Protein AF-A0A941WHY5-F1 (afdb_monomer_lite)

Radius of gyration: 17.5 Å; chains: 1; bounding box: 54×40×34 Å

pLDDT: mean 92.98, std 3.69, range [69.19, 96.69]

Sequence (117 aa):
MLDFNNTEIAFSSKSQSELRNAYLLFNTIKYPWLVKCASFGSNIALKIHFPLAWAVKPTLYKQFVGGETLQDCTKAIDHLRQFNVRSTLDFSAEGEQTPEGIQATFEETLRSIDFAK

Structure (mmCIF, N/CA/C/O backbone):
data_AF-A0A941WHY5-F1
#
_entry.id   AF-A0A941WHY5-F1
#
loop_
_atom_site.group_PDB
_atom_site.id
_atom_site.type_symbol
_atom_site.label_atom_id
_atom_site.label_alt_id
_atom_site.label_comp_id
_atom_site.label_asym_id
_atom_site.label_entity_id
_atom_site.label_seq_id
_atom_site.pdbx_PDB_ins_code
_atom_site.Cartn_x
_atom_site.Cartn_y
_atom_site.Cartn_z
_atom_site.occupancy
_atom_site.B_iso_or_equiv
_atom_site.auth_seq_id
_atom_site.auth_comp_id
_atom_site.auth_asym_id
_atom_site.auth_atom_id
_atom_site.pdbx_PDB_model_num
ATOM 1 N N . MET A 1 1 ? -32.398 5.871 7.202 1.00 69.19 1 MET A N 1
ATOM 2 C CA . MET A 1 1 ? -31.886 6.191 5.852 1.00 69.19 1 MET A CA 1
ATOM 3 C C . MET A 1 1 ? -30.393 6.434 6.007 1.00 69.19 1 MET A C 1
ATOM 5 O O . MET A 1 1 ? -30.031 7.099 6.967 1.00 69.19 1 MET A O 1
ATOM 9 N N . LEU A 1 2 ? -29.543 5.815 5.185 1.00 79.81 2 LEU A N 1
ATOM 10 C CA . LEU A 1 2 ? -28.094 6.053 5.229 1.00 79.81 2 LEU A CA 1
ATOM 11 C C . LEU A 1 2 ? -27.814 7.489 4.771 1.00 79.81 2 LEU A C 1
ATOM 13 O O . LEU A 1 2 ? -28.284 7.882 3.705 1.00 79.81 2 LEU A O 1
ATOM 17 N N . ASP A 1 3 ? -27.087 8.257 5.579 1.00 84.88 3 ASP A N 1
ATOM 18 C CA . ASP A 1 3 ? -26.621 9.595 5.214 1.00 84.88 3 ASP A CA 1
ATOM 19 C C . ASP A 1 3 ? -25.181 9.511 4.704 1.00 84.88 3 ASP A C 1
ATOM 21 O O . ASP A 1 3 ? -24.241 9.303 5.471 1.00 84.88 3 ASP A O 1
ATOM 25 N N . PHE A 1 4 ? -25.015 9.670 3.393 1.00 84.56 4 PHE A N 1
ATOM 26 C CA . PHE A 1 4 ? -23.714 9.626 2.727 1.00 84.56 4 PHE A CA 1
ATOM 27 C C . PHE A 1 4 ? -22.864 10.884 2.958 1.00 84.56 4 PHE A C 1
ATOM 29 O O . PHE A 1 4 ? -21.685 10.881 2.614 1.00 84.56 4 PHE A O 1
ATOM 36 N N . ASN A 1 5 ? -23.429 11.945 3.543 1.00 90.31 5 ASN A N 1
ATOM 37 C CA . ASN A 1 5 ? -22.702 13.177 3.849 1.00 90.31 5 ASN A CA 1
ATOM 38 C C . ASN A 1 5 ? -22.172 13.213 5.288 1.00 90.31 5 ASN A C 1
ATOM 40 O O . ASN A 1 5 ? -21.484 14.164 5.661 1.00 90.31 5 ASN A O 1
ATOM 44 N N . ASN A 1 6 ? -22.455 12.189 6.100 1.00 91.75 6 ASN A N 1
ATOM 45 C CA . ASN A 1 6 ? -21.933 12.108 7.455 1.00 91.75 6 ASN A CA 1
ATOM 46 C C . ASN A 1 6 ? -20.443 11.722 7.442 1.00 91.75 6 ASN A C 1
ATOM 48 O O . ASN A 1 6 ? -20.060 10.550 7.497 1.00 91.75 6 ASN A O 1
ATOM 52 N N . THR A 1 7 ? -19.587 12.743 7.389 1.00 91.50 7 THR A N 1
ATOM 53 C CA . THR A 1 7 ? -18.132 12.575 7.365 1.00 91.50 7 THR A CA 1
ATOM 54 C C . THR A 1 7 ? -17.567 12.046 8.679 1.00 91.50 7 THR A C 1
ATOM 56 O O . THR A 1 7 ? -16.509 11.427 8.667 1.00 91.50 7 THR A O 1
ATOM 59 N N . GLU A 1 8 ? -18.245 12.264 9.809 1.00 90.31 8 GLU A N 1
ATOM 60 C CA . GLU A 1 8 ? -17.811 11.728 11.105 1.00 90.31 8 GLU A CA 1
ATOM 61 C C . GLU A 1 8 ? -17.809 10.197 11.075 1.00 90.31 8 GLU A C 1
ATOM 63 O O . GLU A 1 8 ? -16.810 9.571 11.424 1.00 90.31 8 GLU A O 1
ATOM 68 N N . ILE A 1 9 ? -18.882 9.594 10.557 1.00 89.56 9 ILE A N 1
ATOM 69 C CA . ILE A 1 9 ? -18.948 8.144 10.356 1.00 89.56 9 ILE A CA 1
ATOM 70 C C . ILE A 1 9 ? -17.935 7.709 9.290 1.00 89.56 9 ILE A C 1
ATOM 72 O O . ILE A 1 9 ? -17.181 6.761 9.521 1.00 89.56 9 ILE A O 1
ATOM 76 N N . ALA A 1 10 ? -17.869 8.418 8.154 1.00 89.12 10 ALA A N 1
ATOM 77 C CA . ALA A 1 10 ? -16.992 8.061 7.033 1.00 89.12 10 ALA A CA 1
ATOM 78 C C . ALA A 1 10 ? -15.496 8.049 7.402 1.00 89.12 10 ALA A C 1
ATOM 80 O O . ALA A 1 10 ? -14.733 7.245 6.870 1.00 89.12 10 ALA A O 1
ATOM 81 N N . PHE A 1 11 ? -15.079 8.918 8.325 1.00 92.81 11 PHE A N 1
ATOM 82 C CA . PHE A 1 11 ? -13.694 9.031 8.785 1.00 92.81 11 PHE A CA 1
ATOM 83 C C . PHE A 1 11 ? -13.482 8.527 10.217 1.00 92.81 11 PHE A C 1
ATOM 85 O O . PHE A 1 11 ? -12.415 8.753 10.783 1.00 92.81 11 PHE A O 1
ATOM 92 N N . SER A 1 12 ? -14.446 7.799 10.789 1.00 93.00 12 SER A N 1
ATOM 93 C CA . SER A 1 12 ? -14.369 7.251 12.155 1.00 93.00 12 SER A CA 1
ATOM 94 C C . SER A 1 12 ? -13.140 6.365 12.392 1.00 93.00 12 SER A C 1
ATOM 96 O O . SER A 1 12 ? -12.628 6.292 13.508 1.00 93.00 12 SER A O 1
ATOM 98 N N . SER A 1 13 ? -12.609 5.747 11.333 1.00 93.38 13 SER A N 1
ATOM 99 C CA . SER A 1 13 ? -11.396 4.932 11.378 1.00 93.38 13 SER A CA 1
ATOM 100 C C . SER A 1 13 ? -10.089 5.730 11.322 1.00 93.38 13 SER A C 1
ATOM 102 O O . SER A 1 13 ? -9.026 5.120 11.188 1.00 93.38 13 SER A O 1
ATOM 104 N N . LYS A 1 14 ? -10.132 7.067 11.298 1.00 94.12 14 LYS A N 1
ATOM 105 C CA . LYS A 1 14 ? -8.963 7.929 11.078 1.00 94.12 14 LYS A CA 1
ATOM 106 C C . LYS A 1 14 ? -8.746 8.872 12.251 1.00 94.12 14 LYS A C 1
ATOM 108 O O . LYS A 1 14 ? -9.659 9.520 12.750 1.00 94.12 14 LYS A O 1
ATOM 113 N N . SER A 1 15 ? -7.489 9.006 12.651 1.00 94.38 15 SER A N 1
ATOM 114 C CA . SER A 1 15 ? -7.062 10.012 13.618 1.00 94.38 15 SER A CA 1
ATOM 115 C C . SER A 1 15 ? -6.957 11.405 12.984 1.00 94.38 15 SER A C 1
ATOM 117 O O . SER A 1 15 ? -6.764 11.561 11.776 1.00 94.38 15 SER A O 1
ATOM 119 N N . GLN A 1 16 ? -6.990 12.453 13.813 1.00 95.44 16 GLN A N 1
ATOM 120 C CA . GLN A 1 16 ? -6.813 13.835 13.342 1.00 95.44 16 GLN A CA 1
ATOM 121 C C . GLN A 1 16 ? -5.488 14.053 12.592 1.00 95.44 16 GLN A C 1
ATOM 123 O O . GLN A 1 16 ? -5.428 14.862 11.666 1.00 95.44 16 GLN A O 1
ATOM 128 N N . SER A 1 17 ? -4.416 13.357 12.983 1.00 94.00 17 SER A N 1
ATOM 129 C CA . SER A 1 17 ? -3.115 13.477 12.317 1.00 94.00 17 SER A CA 1
ATOM 130 C C . SER A 1 17 ? -3.138 12.854 10.921 1.00 94.00 17 SER A C 1
ATOM 132 O O . SER A 1 17 ? -2.591 13.442 9.989 1.00 94.00 17 SER A O 1
ATOM 134 N N . GLU A 1 18 ? -3.817 11.718 10.748 1.00 93.94 18 GLU A N 1
ATOM 135 C CA . GLU A 1 18 ? -4.029 11.098 9.438 1.00 93.94 18 GLU A CA 1
ATOM 136 C C . GLU A 1 18 ? -4.878 11.983 8.529 1.00 93.94 18 GLU A C 1
ATOM 138 O O . GLU A 1 18 ? -4.508 12.183 7.377 1.00 93.94 18 GLU A O 1
ATOM 143 N N . LEU A 1 19 ? -5.951 12.584 9.052 1.00 95.25 19 LEU A N 1
ATOM 144 C CA . LEU A 1 19 ? -6.796 13.500 8.280 1.00 95.25 19 LEU A CA 1
ATOM 145 C C . LEU A 1 19 ? -6.035 14.749 7.822 1.00 95.25 19 LEU A C 1
ATOM 147 O O . LEU A 1 19 ? -6.162 15.161 6.671 1.00 95.25 19 LEU A O 1
ATOM 151 N N . ARG A 1 20 ? -5.193 15.332 8.685 1.00 94.88 20 ARG A N 1
ATOM 152 C CA . ARG A 1 20 ? -4.332 16.465 8.303 1.00 94.88 20 ARG A CA 1
ATOM 153 C C . ARG A 1 20 ? -3.309 16.073 7.240 1.00 94.88 20 ARG A C 1
ATOM 155 O O . ARG A 1 20 ? -3.082 16.845 6.315 1.00 94.88 20 ARG A O 1
ATOM 162 N N . ASN A 1 21 ? -2.704 14.892 7.359 1.00 93.25 21 ASN A N 1
ATOM 163 C CA . ASN A 1 21 ? -1.728 14.407 6.383 1.00 93.25 21 ASN A CA 1
ATOM 164 C C . ASN A 1 21 ? -2.396 14.147 5.021 1.00 93.25 21 ASN A C 1
ATOM 166 O O . ASN A 1 21 ? -1.932 14.661 4.006 1.00 93.25 21 ASN A O 1
ATOM 170 N N . ALA A 1 22 ? -3.556 13.482 5.014 1.00 94.56 22 ALA A N 1
ATOM 171 C CA . ALA A 1 22 ? -4.374 13.295 3.818 1.00 94.56 22 ALA A CA 1
ATOM 172 C C . ALA A 1 22 ? -4.744 14.641 3.177 1.00 94.56 22 ALA A C 1
ATOM 174 O O . ALA A 1 22 ? -4.547 14.830 1.978 1.00 94.56 22 ALA A O 1
ATOM 175 N N . TYR A 1 23 ? -5.207 15.610 3.975 1.00 95.12 23 TYR A N 1
ATOM 176 C CA . TYR A 1 23 ? -5.523 16.952 3.491 1.00 95.12 23 TYR A CA 1
ATOM 177 C C . TYR A 1 23 ? -4.318 17.614 2.816 1.00 95.12 23 TYR A C 1
ATOM 179 O O . TYR A 1 23 ? -4.442 18.082 1.687 1.00 95.12 23 TYR A O 1
ATOM 187 N N . LEU A 1 24 ? -3.145 17.622 3.457 1.00 93.94 24 LEU A N 1
ATOM 188 C CA . LEU A 1 24 ? -1.924 18.192 2.876 1.00 93.94 24 LEU A CA 1
ATOM 189 C C . LEU A 1 24 ? -1.537 17.498 1.567 1.00 93.94 24 LEU A C 1
ATOM 191 O O . LEU A 1 24 ? -1.174 18.169 0.599 1.00 93.94 24 LEU A O 1
ATOM 195 N N . LEU A 1 25 ? -1.650 16.171 1.521 1.00 94.19 25 LEU A N 1
ATOM 196 C CA . LEU A 1 25 ? -1.305 15.374 0.354 1.00 94.19 25 LEU A CA 1
ATOM 197 C C . LEU A 1 25 ? -2.241 15.660 -0.826 1.00 94.19 25 LEU A C 1
ATOM 199 O O . LEU A 1 25 ? -1.776 16.058 -1.894 1.00 94.19 25 LEU A O 1
ATOM 203 N N . PHE A 1 26 ? -3.557 15.546 -0.635 1.00 94.75 26 PHE A N 1
ATOM 204 C CA . PHE A 1 26 ? -4.534 15.832 -1.690 1.00 94.75 26 PHE A CA 1
ATOM 205 C C . PHE A 1 26 ? -4.507 17.306 -2.110 1.00 94.75 26 PHE A C 1
ATOM 207 O O . PHE A 1 26 ? -4.588 17.617 -3.300 1.00 94.75 26 PHE A O 1
ATOM 214 N N . ASN A 1 27 ? -4.308 18.222 -1.158 1.00 95.06 27 ASN A N 1
ATOM 215 C CA . ASN A 1 27 ? -4.156 19.643 -1.451 1.00 95.06 27 ASN A CA 1
ATOM 216 C C . ASN A 1 27 ? -2.880 19.947 -2.251 1.00 95.06 27 ASN A C 1
ATOM 218 O O . ASN A 1 27 ? -2.856 20.930 -2.982 1.00 95.06 27 ASN A O 1
ATOM 222 N N . THR A 1 28 ? -1.840 19.120 -2.138 1.00 92.50 28 THR A N 1
ATOM 223 C CA . THR A 1 28 ? -0.629 19.210 -2.966 1.00 92.50 28 THR A CA 1
ATOM 224 C C . THR A 1 28 ? -0.874 18.653 -4.368 1.00 92.50 28 THR A C 1
ATOM 226 O O . THR A 1 28 ? -0.595 19.326 -5.360 1.00 92.50 28 THR A O 1
ATOM 229 N N . ILE A 1 29 ? -1.443 17.446 -4.463 1.00 93.06 29 ILE A N 1
ATOM 230 C CA . ILE A 1 29 ? -1.641 16.728 -5.735 1.00 93.06 29 ILE A CA 1
ATOM 231 C C . ILE A 1 29 ? -2.620 17.464 -6.662 1.00 93.06 29 ILE A C 1
ATOM 233 O O . ILE A 1 29 ? -2.489 17.376 -7.883 1.00 93.06 29 ILE A O 1
ATOM 237 N N . LYS A 1 30 ? -3.549 18.261 -6.114 1.00 95.31 30 LYS A N 1
ATOM 238 C CA . LYS A 1 30 ? -4.484 19.061 -6.925 1.00 95.31 30 LYS A CA 1
ATOM 239 C C . LYS A 1 30 ? -3.797 20.076 -7.851 1.00 95.31 30 LYS A C 1
ATOM 241 O O . LYS A 1 30 ? -4.455 20.601 -8.743 1.00 95.31 30 LYS A O 1
ATOM 246 N N . TYR A 1 31 ? -2.516 20.391 -7.636 1.00 96.38 31 TYR A N 1
ATOM 247 C CA . TYR A 1 31 ? -1.740 21.295 -8.485 1.00 96.38 31 TYR A CA 1
ATOM 248 C C . TYR A 1 31 ? -0.881 20.497 -9.485 1.00 96.38 31 TYR A C 1
ATOM 250 O O . TYR A 1 31 ? 0.175 19.981 -9.112 1.00 96.38 31 TYR A O 1
ATOM 258 N N . PRO A 1 32 ? -1.244 20.442 -10.783 1.00 95.31 32 PRO A N 1
ATOM 259 C CA . PRO A 1 32 ? -0.561 19.579 -11.752 1.00 95.31 32 PRO A CA 1
ATOM 260 C C . PRO A 1 32 ? 0.922 19.909 -11.949 1.00 95.31 32 PRO A C 1
ATOM 262 O O . PRO A 1 32 ? 1.726 19.031 -12.251 1.00 95.31 32 PRO A O 1
ATOM 265 N N . TRP A 1 33 ? 1.303 21.179 -11.787 1.00 96.31 33 TRP A N 1
ATOM 266 C CA . TRP A 1 33 ? 2.697 21.602 -11.910 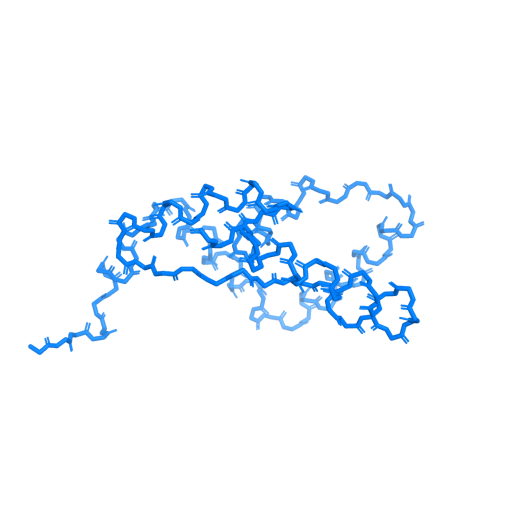1.00 96.31 33 TRP A CA 1
ATOM 267 C C . TRP A 1 33 ? 3.568 21.040 -10.774 1.00 96.31 33 TRP A C 1
ATOM 269 O O . TRP A 1 33 ? 4.680 20.598 -11.048 1.00 96.31 33 TRP A O 1
ATOM 279 N N . LEU A 1 34 ? 3.046 20.961 -9.540 1.00 94.62 34 LEU A N 1
ATOM 280 C CA . LEU A 1 34 ? 3.748 20.338 -8.411 1.00 94.6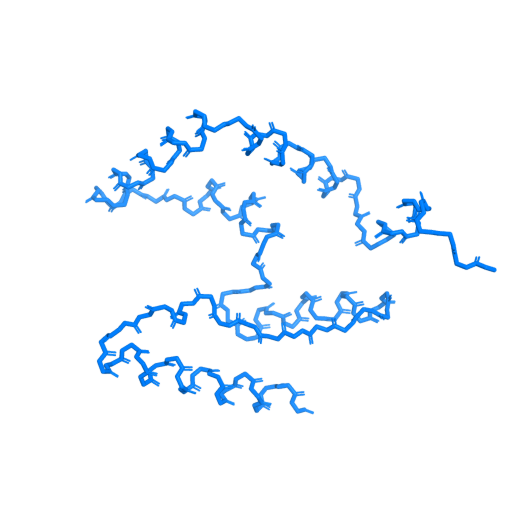2 34 LEU A CA 1
ATOM 281 C C . LEU A 1 34 ? 3.968 18.851 -8.665 1.00 94.62 34 LEU A C 1
ATOM 283 O O . LEU A 1 34 ? 5.072 18.354 -8.459 1.00 94.62 34 LEU A O 1
ATOM 287 N N . VAL A 1 35 ? 2.949 18.157 -9.176 1.00 93.06 35 VAL A N 1
ATOM 288 C CA . VAL A 1 35 ? 3.044 16.732 -9.528 1.00 93.06 35 VAL A CA 1
ATOM 289 C C . VAL A 1 35 ? 4.108 16.503 -10.608 1.00 93.06 35 VAL A C 1
ATOM 291 O O . VAL A 1 35 ? 4.922 15.588 -10.486 1.00 93.06 35 VAL A O 1
ATOM 294 N N . LYS A 1 36 ? 4.167 17.363 -11.634 1.00 95.12 36 LYS A N 1
ATOM 295 C CA . LYS A 1 36 ? 5.203 17.297 -12.681 1.00 95.12 36 LYS A CA 1
ATOM 296 C C . LYS A 1 36 ? 6.607 17.523 -12.120 1.00 95.12 36 LYS A C 1
ATOM 298 O O . LYS A 1 36 ? 7.511 16.751 -12.434 1.00 95.12 36 LYS A O 1
ATOM 303 N N . CYS A 1 37 ? 6.791 18.543 -11.280 1.00 95.19 37 CYS A N 1
ATOM 304 C CA . CYS A 1 37 ? 8.075 18.817 -10.632 1.00 95.19 37 CYS A CA 1
ATOM 305 C C . CYS A 1 37 ? 8.513 17.659 -9.728 1.00 95.19 37 CYS A C 1
ATOM 307 O O . CYS A 1 37 ? 9.666 17.239 -9.802 1.00 95.19 37 CYS A O 1
ATOM 309 N N . ALA A 1 38 ? 7.598 17.117 -8.920 1.00 91.88 38 ALA A N 1
ATOM 310 C CA . ALA A 1 38 ? 7.862 15.967 -8.062 1.00 91.88 38 ALA A CA 1
ATOM 311 C C . ALA A 1 38 ? 8.265 14.741 -8.890 1.00 91.88 38 ALA A C 1
ATOM 313 O O . ALA A 1 38 ? 9.294 14.141 -8.609 1.00 91.88 38 ALA A O 1
ATOM 314 N N . SER A 1 39 ? 7.529 14.427 -9.961 1.00 92.44 39 SER A N 1
ATOM 315 C CA . SER A 1 39 ? 7.861 13.316 -10.862 1.00 92.44 39 SER A CA 1
ATOM 316 C C . SER A 1 39 ? 9.249 13.478 -11.490 1.00 92.44 39 SER A C 1
ATOM 318 O O . SER A 1 39 ? 10.067 12.557 -11.448 1.00 92.44 39 SER A O 1
ATOM 320 N N . PHE A 1 40 ? 9.568 14.664 -12.013 1.00 95.81 40 PHE A N 1
ATOM 321 C CA . PHE A 1 40 ? 10.892 14.943 -12.573 1.00 95.81 40 PHE A CA 1
ATOM 322 C C . PHE A 1 40 ? 12.006 14.794 -11.524 1.00 95.81 40 PHE A C 1
ATOM 324 O O . PHE A 1 40 ? 12.999 14.108 -11.768 1.00 95.81 40 PHE A O 1
ATOM 331 N N . GLY A 1 41 ? 11.818 15.379 -10.337 1.00 94.94 41 GLY A N 1
ATOM 332 C CA . GLY A 1 41 ? 12.771 15.289 -9.233 1.00 94.94 41 GLY A CA 1
ATOM 333 C C . GLY A 1 41 ? 12.978 13.855 -8.744 1.00 94.94 41 GLY A C 1
ATOM 334 O O . GLY A 1 41 ? 14.118 13.427 -8.575 1.00 94.94 41 GLY A O 1
ATOM 335 N N . SER A 1 42 ? 11.898 13.084 -8.587 1.00 92.50 42 SER A N 1
ATOM 336 C CA . SER A 1 42 ? 11.955 11.673 -8.199 1.00 92.50 42 SER A CA 1
ATOM 337 C C . SER A 1 42 ? 12.721 10.834 -9.217 1.00 92.50 42 SER A C 1
ATOM 339 O O . SER A 1 42 ? 13.566 10.037 -8.824 1.00 92.50 42 SER A O 1
ATOM 341 N N . ASN A 1 43 ? 12.509 11.055 -10.517 1.00 93.75 43 ASN A N 1
ATOM 342 C CA . ASN A 1 43 ? 13.258 10.360 -11.566 1.00 93.75 43 ASN A CA 1
ATOM 343 C C . ASN A 1 43 ? 14.766 10.651 -11.502 1.00 93.75 43 ASN A C 1
ATOM 345 O O . ASN A 1 43 ? 15.576 9.741 -11.673 1.00 93.75 43 ASN A O 1
ATOM 349 N N . ILE A 1 44 ? 15.162 11.902 -11.241 1.00 95.81 44 ILE A N 1
ATOM 350 C CA . ILE A 1 44 ? 16.580 12.254 -11.063 1.00 95.81 44 ILE A CA 1
ATOM 351 C C . ILE A 1 44 ? 17.146 11.580 -9.817 1.00 95.81 44 ILE A C 1
ATOM 353 O O . ILE A 1 44 ? 18.193 10.943 -9.898 1.00 95.81 44 ILE A O 1
ATOM 357 N N . ALA A 1 45 ? 16.450 11.698 -8.687 1.00 94.56 45 ALA A N 1
ATOM 358 C CA . ALA A 1 45 ? 16.863 11.103 -7.423 1.00 94.56 45 ALA A CA 1
ATOM 359 C C . ALA A 1 45 ? 17.063 9.584 -7.549 1.00 94.56 45 ALA A C 1
ATOM 361 O O . ALA A 1 45 ? 18.080 9.072 -7.092 1.00 94.56 45 ALA A O 1
ATOM 362 N N . LEU A 1 46 ? 16.169 8.879 -8.250 1.00 92.81 46 LEU A N 1
ATOM 363 C CA . LEU A 1 46 ? 16.325 7.450 -8.537 1.00 92.81 46 LEU A CA 1
ATOM 364 C C . LEU A 1 46 ? 17.564 7.162 -9.400 1.00 92.81 46 LEU A C 1
ATOM 366 O O . LEU A 1 46 ? 18.329 6.260 -9.072 1.00 92.81 46 LEU A O 1
ATOM 370 N N . LYS A 1 47 ? 17.822 7.954 -10.452 1.00 94.81 47 LYS A N 1
ATOM 371 C CA . LYS A 1 47 ? 19.009 7.781 -11.317 1.00 94.81 47 LYS A CA 1
ATOM 372 C C . LYS A 1 47 ? 20.328 7.928 -10.560 1.00 94.81 47 LYS A C 1
ATOM 374 O O . LYS A 1 47 ? 21.286 7.218 -10.856 1.00 94.81 47 LYS A O 1
ATOM 379 N N . ILE A 1 48 ? 20.384 8.832 -9.585 1.00 96.50 48 ILE A N 1
ATOM 380 C CA . ILE A 1 48 ? 21.575 9.040 -8.748 1.00 96.50 48 ILE A CA 1
ATOM 381 C C . ILE A 1 48 ? 21.579 8.170 -7.481 1.00 96.50 48 ILE A C 1
ATOM 383 O O . ILE A 1 48 ? 22.433 8.368 -6.623 1.00 96.50 48 ILE A O 1
ATOM 387 N N . HIS A 1 49 ? 20.642 7.222 -7.352 1.00 93.75 49 HIS A N 1
ATOM 388 C CA . HIS A 1 49 ? 20.488 6.346 -6.184 1.00 93.75 49 HIS A CA 1
ATOM 389 C C . HIS A 1 49 ? 20.285 7.107 -4.858 1.00 93.75 49 HIS A C 1
ATOM 391 O O . HIS A 1 49 ? 20.674 6.644 -3.786 1.00 93.75 49 HIS A O 1
ATOM 397 N N . PHE A 1 50 ? 19.660 8.286 -4.909 1.00 94.94 50 PHE A N 1
ATOM 398 C CA . PHE A 1 50 ? 19.328 9.059 -3.719 1.00 94.94 50 PHE A CA 1
ATOM 399 C C . PHE A 1 50 ? 18.163 8.400 -2.956 1.00 94.94 50 PHE A C 1
ATOM 401 O O . PHE A 1 50 ? 17.118 8.114 -3.551 1.00 94.94 50 PHE A O 1
ATOM 408 N N . PRO A 1 51 ? 18.284 8.187 -1.634 1.00 91.56 51 PRO A N 1
ATOM 409 C CA . PRO A 1 51 ? 17.246 7.526 -0.855 1.00 91.56 51 PRO A CA 1
ATOM 410 C C . PRO A 1 51 ? 16.022 8.439 -0.686 1.00 91.56 51 PRO A C 1
ATOM 412 O O . PRO A 1 51 ? 16.057 9.410 0.063 1.00 91.56 51 PRO A O 1
ATOM 415 N N . LEU A 1 52 ? 14.909 8.106 -1.347 1.00 90.31 52 LEU A N 1
ATOM 416 C CA . LEU A 1 52 ? 13.639 8.850 -1.258 1.00 90.31 52 LEU A CA 1
ATOM 417 C C . LEU A 1 52 ? 12.664 8.308 -0.203 1.00 90.31 52 LEU A C 1
ATOM 419 O O . LEU A 1 52 ? 11.657 8.949 0.101 1.00 90.31 52 LEU A O 1
ATOM 423 N N . ALA A 1 53 ? 12.947 7.135 0.366 1.00 88.50 53 ALA A N 1
ATOM 424 C CA . ALA A 1 53 ? 12.034 6.440 1.271 1.00 88.50 53 ALA A CA 1
ATOM 425 C C . ALA A 1 53 ? 11.589 7.309 2.460 1.00 88.50 53 ALA A C 1
ATOM 427 O O . ALA A 1 53 ? 10.420 7.284 2.831 1.00 88.50 53 ALA A O 1
ATOM 428 N N . TRP A 1 54 ? 12.484 8.125 3.022 1.00 89.88 54 TRP A N 1
ATOM 429 C CA . TRP A 1 54 ? 12.172 8.990 4.165 1.00 89.88 54 TRP A CA 1
ATOM 430 C C . TRP A 1 54 ? 11.103 10.049 3.855 1.00 89.88 54 TRP A C 1
ATOM 432 O O . TRP A 1 54 ? 10.364 10.443 4.752 1.00 89.88 54 TRP A O 1
ATOM 442 N N . ALA A 1 55 ? 10.996 10.493 2.599 1.00 88.25 55 ALA A N 1
ATOM 443 C CA . ALA A 1 55 ? 10.015 11.488 2.175 1.00 88.25 55 ALA A CA 1
ATOM 444 C C . ALA A 1 55 ? 8.699 10.833 1.726 1.00 88.25 55 ALA A C 1
ATOM 446 O O . ALA A 1 55 ? 7.609 11.319 2.032 1.00 88.25 55 ALA A O 1
ATOM 447 N N . VAL A 1 56 ? 8.803 9.711 1.008 1.00 88.75 56 VAL A N 1
ATOM 448 C CA . VAL A 1 56 ? 7.665 9.055 0.351 1.00 88.75 56 VAL A CA 1
ATOM 449 C C . VAL A 1 56 ? 6.906 8.127 1.310 1.00 88.75 56 VAL A C 1
ATOM 451 O O . VAL A 1 56 ? 5.674 8.086 1.267 1.00 88.75 56 VAL A O 1
ATOM 454 N N . LYS A 1 57 ? 7.605 7.424 2.220 1.00 89.75 57 LYS A N 1
ATOM 455 C CA . LYS A 1 57 ? 6.974 6.461 3.141 1.00 89.75 57 LYS A CA 1
ATOM 456 C C . LYS A 1 57 ? 5.949 7.107 4.095 1.00 89.75 57 LYS A C 1
ATOM 458 O O . LYS A 1 57 ? 4.831 6.600 4.189 1.00 89.75 57 LYS A O 1
ATOM 463 N N . PRO A 1 58 ? 6.246 8.242 4.762 1.00 89.75 58 PRO A N 1
ATOM 464 C CA . PRO A 1 58 ? 5.309 8.872 5.702 1.00 89.75 58 PRO A CA 1
ATOM 465 C C . PRO A 1 58 ? 4.114 9.586 5.051 1.00 89.75 58 PRO A C 1
ATOM 467 O O . PRO A 1 58 ? 3.196 9.997 5.767 1.00 89.75 58 PRO A O 1
ATOM 470 N N . THR A 1 59 ? 4.146 9.782 3.728 1.00 89.25 59 THR A N 1
ATOM 471 C CA . THR A 1 59 ? 3.155 10.560 2.972 1.00 89.25 59 THR A CA 1
ATOM 472 C C . THR A 1 59 ? 2.381 9.659 2.006 1.00 89.25 59 THR A C 1
ATOM 474 O O . THR A 1 59 ? 1.358 9.094 2.384 1.00 89.25 59 THR A O 1
ATOM 477 N N . LEU A 1 60 ? 2.882 9.479 0.782 1.00 89.12 60 LEU A N 1
ATOM 478 C CA . LEU A 1 60 ? 2.227 8.738 -0.296 1.00 89.12 60 LEU A CA 1
ATOM 479 C C . LEU A 1 60 ? 1.989 7.271 0.059 1.00 89.12 60 LEU A C 1
ATOM 481 O O . LEU A 1 60 ? 0.869 6.796 -0.101 1.00 89.12 60 LEU A O 1
ATOM 485 N N . TYR A 1 61 ? 3.003 6.566 0.574 1.00 89.00 61 TYR A N 1
ATOM 486 C CA . TYR A 1 61 ? 2.827 5.148 0.918 1.00 89.00 61 TYR A CA 1
ATOM 487 C C . TYR A 1 61 ? 1.812 4.995 2.041 1.00 89.00 61 TYR A C 1
ATOM 489 O O . TYR A 1 61 ? 0.887 4.211 1.912 1.00 89.00 61 TYR A O 1
ATOM 497 N N . LYS A 1 62 ? 1.919 5.794 3.110 1.00 90.81 62 LYS A N 1
ATOM 498 C CA . LYS A 1 62 ? 0.951 5.739 4.210 1.00 90.81 62 LYS A CA 1
ATOM 499 C C . LYS A 1 62 ? -0.496 5.975 3.747 1.00 90.81 62 LYS A C 1
ATOM 501 O O . LYS A 1 62 ? -1.415 5.432 4.355 1.00 90.81 62 LYS A O 1
ATOM 506 N N . GLN A 1 63 ? -0.709 6.794 2.715 1.00 92.75 63 GLN A N 1
ATOM 507 C CA . GLN A 1 63 ? -2.046 7.086 2.197 1.00 92.75 63 GLN A CA 1
ATOM 508 C C . GLN A 1 63 ? -2.573 6.017 1.228 1.00 92.75 63 GLN A C 1
ATOM 510 O O . GLN A 1 63 ? -3.772 5.740 1.251 1.00 92.75 63 GLN A O 1
ATOM 515 N N . PHE A 1 64 ? -1.715 5.476 0.358 1.00 91.81 64 PHE A N 1
ATOM 516 C CA . PHE A 1 64 ? -2.137 4.693 -0.812 1.00 91.81 64 PHE A CA 1
ATOM 517 C C . PHE A 1 64 ? -1.662 3.237 -0.819 1.00 91.81 64 PHE A C 1
ATOM 519 O O . PHE A 1 64 ? -2.174 2.451 -1.607 1.00 91.81 64 PHE A O 1
ATOM 526 N N . VAL A 1 65 ? -0.708 2.862 0.033 1.00 92.69 65 VAL A N 1
ATOM 527 C CA . VAL A 1 65 ? -0.096 1.529 0.045 1.00 92.69 65 VAL A CA 1
ATOM 528 C C . VAL A 1 65 ? -0.448 0.824 1.353 1.00 92.69 65 VAL A C 1
ATOM 530 O O . VAL A 1 65 ? -0.144 1.316 2.439 1.00 92.69 65 VAL A O 1
ATOM 533 N N . GLY A 1 66 ? -1.097 -0.339 1.251 1.00 92.06 66 GLY A N 1
ATOM 534 C CA . GLY A 1 66 ? -1.484 -1.150 2.413 1.00 92.06 66 GLY A CA 1
ATOM 535 C C . GLY A 1 66 ? -0.301 -1.819 3.123 1.00 92.06 66 GLY A C 1
ATOM 536 O O . GLY A 1 66 ? -0.359 -2.033 4.333 1.00 92.06 66 GLY A O 1
ATOM 537 N N . GLY A 1 67 ? 0.773 -2.102 2.385 1.00 92.88 67 GLY A N 1
ATOM 538 C CA . GLY A 1 67 ? 1.996 -2.754 2.849 1.00 92.88 67 GLY A CA 1
ATOM 539 C C . GLY A 1 67 ? 2.950 -3.021 1.679 1.00 92.88 67 GLY A C 1
ATOM 540 O O . GLY A 1 67 ? 2.538 -2.957 0.524 1.00 92.88 67 GLY A O 1
ATOM 541 N N . GLU A 1 68 ? 4.227 -3.284 1.968 1.00 91.81 68 GLU A N 1
ATOM 542 C CA . GLU A 1 68 ? 5.217 -3.692 0.948 1.00 91.81 68 GLU A CA 1
ATOM 543 C C . GLU A 1 68 ? 5.191 -5.211 0.710 1.00 91.81 68 GLU A C 1
ATOM 545 O O . GLU A 1 68 ? 5.644 -5.693 -0.324 1.00 91.81 68 GLU A O 1
ATOM 550 N N . THR A 1 69 ? 4.625 -5.958 1.659 1.00 94.12 69 THR A N 1
ATOM 551 C CA . THR A 1 69 ? 4.403 -7.403 1.600 1.00 94.12 69 THR A CA 1
ATOM 552 C C . THR A 1 69 ? 2.965 -7.732 2.001 1.00 94.12 69 THR A C 1
ATOM 554 O O . THR A 1 69 ? 2.303 -6.941 2.680 1.00 94.12 69 THR A O 1
ATOM 557 N N . LEU A 1 70 ? 2.487 -8.930 1.652 1.00 94.44 70 LEU A N 1
ATOM 558 C CA . LEU A 1 70 ? 1.172 -9.422 2.085 1.00 94.44 70 LEU A CA 1
ATOM 559 C C . LEU A 1 70 ? 1.032 -9.397 3.616 1.00 94.44 70 LEU A C 1
ATOM 561 O O . LEU A 1 70 ? -0.004 -9.011 4.154 1.00 94.44 70 LEU A O 1
ATOM 565 N N . GLN A 1 71 ? 2.106 -9.732 4.333 1.00 95.31 71 GLN A N 1
ATOM 566 C CA . GLN A 1 71 ? 2.134 -9.717 5.791 1.00 95.31 71 GLN A CA 1
ATOM 567 C C . GLN A 1 71 ? 2.016 -8.294 6.347 1.00 95.31 71 GLN A C 1
ATOM 569 O O . GLN A 1 71 ? 1.281 -8.086 7.316 1.00 95.31 71 GLN A O 1
ATOM 574 N N . ASP A 1 72 ? 2.668 -7.306 5.727 1.00 94.12 72 ASP A N 1
ATOM 575 C CA . ASP A 1 72 ? 2.538 -5.900 6.129 1.00 94.12 72 ASP A CA 1
ATOM 576 C C . ASP A 1 72 ? 1.100 -5.391 5.964 1.00 94.12 72 ASP A C 1
ATOM 578 O O . ASP A 1 72 ? 0.608 -4.650 6.823 1.00 94.12 72 ASP A O 1
ATOM 582 N N . CYS A 1 73 ? 0.403 -5.854 4.918 1.00 95.38 73 CYS A N 1
ATOM 583 C CA . CYS A 1 73 ? -0.995 -5.513 4.653 1.00 95.38 73 CYS A CA 1
ATOM 584 C C . CYS A 1 73 ? -1.950 -5.968 5.765 1.00 95.38 73 CYS A C 1
ATOM 586 O O . CYS A 1 73 ? -2.994 -5.340 5.949 1.00 95.38 73 CYS A O 1
ATOM 588 N N . THR A 1 74 ? -1.597 -6.992 6.554 1.00 95.19 74 THR A N 1
ATOM 589 C CA . THR A 1 74 ? -2.420 -7.492 7.677 1.00 95.19 74 THR A CA 1
ATOM 590 C C . THR A 1 74 ? -2.834 -6.369 8.623 1.00 95.19 74 THR A C 1
ATOM 592 O O . THR A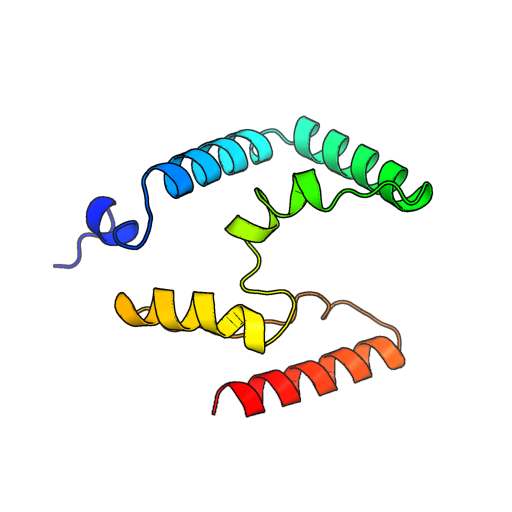 1 74 ? -3.990 -6.290 9.025 1.00 95.19 74 THR A O 1
ATOM 595 N N . LYS A 1 75 ? -1.926 -5.426 8.914 1.00 93.88 75 LYS A N 1
ATOM 596 C CA . LYS A 1 75 ? -2.2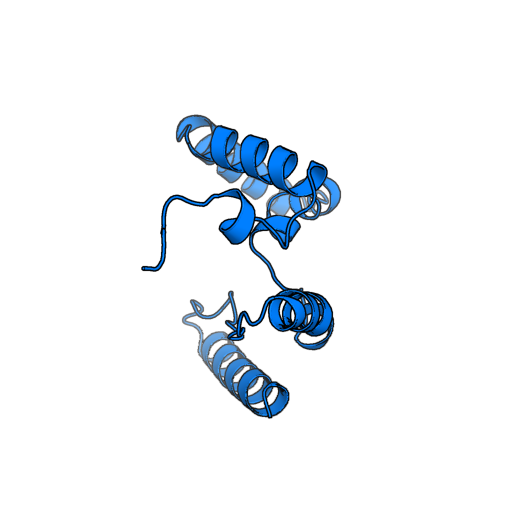20 -4.287 9.801 1.00 93.88 75 LYS A CA 1
ATOM 597 C C . LYS A 1 75 ? -3.347 -3.413 9.253 1.00 93.88 75 LYS A C 1
ATOM 599 O O . LYS A 1 75 ? -4.222 -2.993 10.006 1.00 93.88 75 LYS A O 1
ATOM 604 N N . ALA A 1 76 ? -3.325 -3.134 7.950 1.00 94.38 76 ALA A N 1
ATOM 605 C CA . ALA A 1 76 ? -4.362 -2.347 7.294 1.00 94.38 76 ALA A CA 1
ATOM 606 C C . ALA A 1 76 ? -5.681 -3.130 7.196 1.00 94.38 76 ALA A C 1
ATOM 608 O O . ALA A 1 76 ? -6.744 -2.560 7.441 1.00 94.38 76 ALA A O 1
ATOM 609 N N . ILE A 1 77 ? -5.612 -4.430 6.890 1.00 95.62 77 ILE A N 1
ATOM 610 C CA . ILE A 1 77 ? -6.771 -5.330 6.827 1.00 95.62 77 ILE A CA 1
ATOM 611 C C . ILE A 1 77 ? -7.4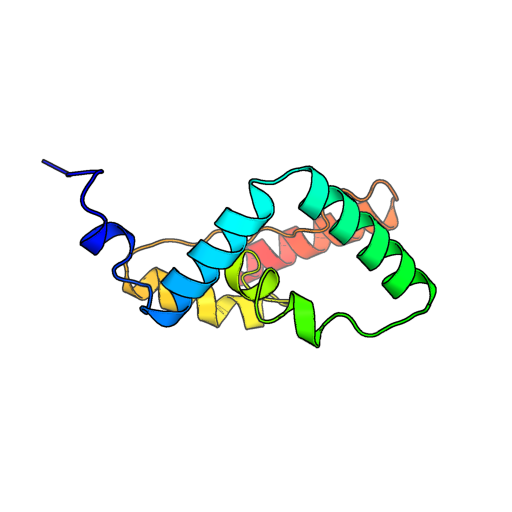87 -5.386 8.178 1.00 95.62 77 ILE A C 1
ATOM 613 O O . ILE A 1 77 ? -8.690 -5.139 8.239 1.00 95.62 77 ILE A O 1
ATOM 617 N N . ASP A 1 78 ? -6.756 -5.657 9.257 1.00 95.69 78 ASP A N 1
ATOM 618 C CA . ASP A 1 78 ? -7.325 -5.776 10.599 1.00 95.69 78 ASP A CA 1
ATOM 619 C C . ASP A 1 78 ? -7.918 -4.453 11.079 1.00 95.69 78 ASP A C 1
ATOM 621 O O . ASP A 1 78 ? -9.012 -4.437 11.644 1.00 95.69 78 ASP A O 1
ATOM 625 N N . HIS A 1 79 ? -7.238 -3.335 10.805 1.00 95.06 79 HIS A N 1
ATOM 626 C CA . HIS A 1 79 ? -7.759 -2.006 11.117 1.00 95.06 79 HIS A CA 1
ATOM 627 C C . HIS A 1 79 ? -9.086 -1.748 10.403 1.00 95.06 79 HIS A C 1
ATOM 629 O O . HIS A 1 79 ? -10.067 -1.402 11.047 1.00 95.06 79 HIS A O 1
ATOM 635 N N . LEU A 1 80 ? -9.157 -1.967 9.087 1.00 94.88 80 LEU A N 1
ATOM 636 C CA . LEU A 1 80 ? -10.388 -1.776 8.310 1.00 94.88 80 LEU A CA 1
ATOM 637 C C . LEU A 1 80 ? -11.515 -2.711 8.774 1.00 94.88 80 LEU A C 1
ATOM 639 O O . LEU A 1 80 ? -12.669 -2.287 8.895 1.00 94.88 80 LEU A O 1
ATOM 643 N N . ARG A 1 81 ? -11.175 -3.954 9.130 1.00 95.38 81 ARG A N 1
ATOM 644 C CA . ARG A 1 81 ? -12.122 -4.950 9.640 1.00 95.38 81 ARG A CA 1
ATOM 645 C C . ARG A 1 81 ? -12.813 -4.503 10.930 1.00 95.38 81 ARG A C 1
ATOM 647 O O . ARG A 1 81 ? -14.000 -4.789 11.088 1.00 95.38 81 ARG A O 1
ATOM 654 N N . GLN A 1 82 ? -12.130 -3.773 11.817 1.00 96.06 82 GLN A N 1
ATOM 655 C CA . GLN A 1 82 ? -12.733 -3.213 13.041 1.00 96.06 82 GLN A CA 1
ATOM 656 C C . GLN A 1 82 ? -13.892 -2.247 12.746 1.00 96.06 82 GLN A C 1
ATOM 658 O O . GLN A 1 82 ? -14.809 -2.124 13.554 1.00 96.06 82 GLN A O 1
ATOM 663 N N . PHE A 1 83 ? -13.887 -1.613 11.570 1.00 94.38 83 PHE A N 1
ATOM 664 C CA . PHE A 1 83 ? -14.934 -0.700 11.100 1.00 94.38 83 PHE A CA 1
ATOM 665 C C . PHE A 1 83 ? -15.885 -1.365 10.095 1.00 94.38 83 PHE A C 1
ATOM 667 O O . PHE A 1 83 ? -16.627 -0.681 9.394 1.00 94.38 83 PHE A O 1
ATOM 674 N N . ASN A 1 84 ? -15.875 -2.701 10.020 1.00 92.88 84 ASN A N 1
ATOM 675 C CA . ASN A 1 84 ? -16.687 -3.495 9.096 1.00 92.88 84 ASN A CA 1
ATOM 676 C C . ASN A 1 84 ? -16.422 -3.171 7.609 1.00 92.88 84 ASN A C 1
ATOM 678 O O . ASN A 1 84 ? -17.292 -3.347 6.754 1.00 92.88 84 ASN A O 1
ATOM 682 N N . VAL A 1 85 ? -15.205 -2.710 7.299 1.00 93.69 85 VAL A N 1
ATOM 683 C CA . VAL A 1 85 ? -14.721 -2.486 5.934 1.00 93.69 85 VAL A CA 1
ATOM 684 C C . VAL A 1 85 ? -13.922 -3.711 5.499 1.00 93.69 85 VAL A C 1
ATOM 686 O O . VAL A 1 85 ? -13.029 -4.171 6.209 1.00 93.69 85 VAL A O 1
ATOM 689 N N . ARG A 1 86 ? -14.263 -4.267 4.333 1.00 94.00 86 ARG A N 1
ATOM 690 C CA . ARG A 1 86 ? -13.542 -5.400 3.738 1.00 94.00 86 ARG A CA 1
ATOM 691 C C . ARG A 1 86 ? -12.412 -4.894 2.851 1.00 94.00 86 ARG A C 1
ATOM 693 O O . ARG A 1 86 ? -12.538 -3.839 2.235 1.00 94.00 86 ARG A O 1
ATOM 700 N N . SER A 1 87 ? -11.351 -5.683 2.763 1.00 94.69 87 SER A N 1
ATOM 701 C CA . SER A 1 87 ? -10.167 -5.364 1.970 1.00 94.69 87 SER A CA 1
ATOM 702 C C . SER A 1 87 ? -10.024 -6.330 0.802 1.00 94.69 87 SER A C 1
ATOM 704 O O . SER A 1 87 ? -10.323 -7.517 0.932 1.00 94.69 87 SER A O 1
ATOM 706 N N . THR A 1 88 ? -9.517 -5.817 -0.313 1.00 94.38 88 THR A N 1
ATOM 707 C CA . THR A 1 88 ? -9.050 -6.603 -1.457 1.00 94.38 88 THR A CA 1
ATOM 708 C C . THR A 1 88 ? -7.567 -6.315 -1.626 1.00 94.38 88 THR A C 1
ATOM 710 O O . THR A 1 88 ? -7.152 -5.161 -1.538 1.00 94.38 88 THR A O 1
ATOM 713 N N . LEU A 1 89 ? -6.772 -7.366 -1.800 1.00 94.38 89 LEU A N 1
ATOM 714 C CA . LEU A 1 89 ? -5.343 -7.246 -2.062 1.00 94.38 89 LEU A CA 1
ATOM 715 C C . LEU A 1 89 ? -5.135 -7.030 -3.556 1.00 94.38 89 LEU A C 1
ATOM 717 O O . LEU A 1 89 ? -5.699 -7.766 -4.363 1.00 94.38 89 LEU A O 1
ATOM 721 N N . ASP A 1 90 ? -4.355 -6.008 -3.888 1.00 92.75 90 ASP A N 1
ATOM 722 C CA . ASP A 1 90 ? -4.093 -5.570 -5.254 1.00 92.75 90 ASP A CA 1
ATOM 723 C C . ASP A 1 90 ? -2.588 -5.338 -5.431 1.00 92.75 90 ASP A C 1
ATOM 725 O O . ASP A 1 90 ? -1.971 -4.581 -4.671 1.00 92.75 90 ASP A O 1
ATOM 729 N N . PHE A 1 91 ? -1.980 -6.033 -6.393 1.00 93.38 91 PHE A N 1
ATOM 730 C CA . PHE A 1 91 ? -0.542 -5.984 -6.615 1.00 93.38 91 PHE A CA 1
ATOM 731 C C . PHE A 1 91 ? -0.186 -4.829 -7.552 1.00 93.38 91 PHE A C 1
ATOM 733 O O . PHE A 1 91 ? -0.352 -4.908 -8.764 1.00 93.38 91 PHE A O 1
ATOM 740 N N . SER A 1 92 ? 0.387 -3.758 -6.998 1.00 90.19 92 SER A N 1
ATOM 741 C CA . SER A 1 92 ? 0.572 -2.495 -7.731 1.00 90.19 92 SER A CA 1
ATOM 742 C C . SER A 1 92 ? 1.559 -2.535 -8.913 1.00 90.19 92 SER A C 1
ATOM 744 O O . SER A 1 92 ? 1.658 -1.544 -9.632 1.00 90.19 92 SER A O 1
ATOM 746 N N . ALA A 1 93 ? 2.308 -3.626 -9.118 1.00 88.31 93 ALA A N 1
ATOM 747 C CA . ALA A 1 93 ? 3.266 -3.783 -10.222 1.00 88.31 93 ALA A CA 1
ATOM 748 C C . ALA A 1 93 ? 2.763 -4.752 -11.313 1.00 88.31 93 ALA A C 1
ATOM 750 O O . ALA A 1 93 ? 3.532 -5.499 -11.908 1.00 88.31 93 ALA A O 1
ATOM 751 N N . GLU A 1 94 ? 1.458 -4.744 -11.583 1.00 86.31 94 GLU A N 1
ATOM 752 C CA . GLU A 1 94 ? 0.802 -5.587 -12.595 1.00 86.31 94 GLU A CA 1
ATOM 753 C C . GLU A 1 94 ? 1.047 -5.172 -14.060 1.00 86.31 94 GLU A C 1
ATOM 755 O O . GLU A 1 94 ? 0.732 -5.921 -14.980 1.00 86.31 94 GLU A O 1
ATOM 760 N N . GLY A 1 95 ? 1.597 -3.978 -14.302 1.00 88.06 95 GLY A N 1
ATOM 761 C CA . GLY A 1 95 ? 1.708 -3.390 -15.644 1.00 88.06 95 GLY A CA 1
ATOM 762 C C . GLY A 1 95 ? 2.876 -3.889 -16.505 1.00 88.06 95 GLY A C 1
ATOM 763 O O . GLY A 1 95 ? 3.014 -3.439 -17.646 1.00 88.06 95 GLY A O 1
ATOM 764 N N . GLU A 1 96 ? 3.724 -4.775 -15.984 1.00 91.19 96 GLU A N 1
ATOM 765 C CA . GLU A 1 96 ? 4.897 -5.281 -16.700 1.00 91.19 96 GLU A CA 1
ATOM 766 C C . GLU A 1 96 ? 4.504 -6.114 -17.930 1.00 91.19 96 GLU A C 1
ATOM 768 O O . GLU A 1 96 ? 3.585 -6.926 -17.895 1.00 91.19 96 GLU A O 1
ATOM 773 N N . GLN A 1 97 ? 5.218 -5.911 -19.040 1.00 93.19 97 GLN A N 1
ATOM 774 C CA . GLN A 1 97 ? 4.921 -6.558 -20.331 1.00 93.19 97 GLN A CA 1
ATOM 775 C C . GLN A 1 97 ? 5.984 -7.582 -20.748 1.00 93.19 97 GLN A C 1
ATOM 777 O O . GLN A 1 97 ? 5.907 -8.161 -21.833 1.00 93.19 97 GLN A O 1
ATOM 782 N N . THR A 1 98 ? 7.004 -7.794 -19.916 1.00 96.69 98 THR A N 1
ATOM 783 C CA . THR A 1 98 ? 7.996 -8.848 -20.138 1.00 96.69 98 THR A CA 1
ATOM 784 C C . THR A 1 98 ? 7.426 -10.201 -19.711 1.00 96.69 98 THR A C 1
ATOM 786 O O . THR A 1 98 ? 6.606 -10.250 -18.791 1.00 96.69 98 THR A O 1
ATOM 789 N N . PRO A 1 99 ? 7.854 -11.317 -20.326 1.00 96.50 99 PRO A N 1
ATOM 790 C CA . PRO A 1 99 ? 7.453 -12.649 -19.877 1.00 96.50 99 PRO A CA 1
ATOM 791 C C . PRO A 1 99 ? 7.700 -12.871 -18.378 1.00 96.50 99 PRO A C 1
ATOM 793 O O . PRO A 1 99 ? 6.852 -13.431 -17.687 1.00 96.50 99 PRO A O 1
ATOM 796 N N . GLU A 1 100 ? 8.827 -12.380 -17.861 1.00 96.00 100 GLU A N 1
ATOM 797 C CA . GLU A 1 100 ? 9.196 -12.484 -16.450 1.00 96.00 100 GLU A CA 1
ATOM 798 C C . GLU A 1 100 ? 8.278 -11.646 -15.554 1.00 96.00 100 GLU A C 1
ATOM 800 O O . GLU A 1 100 ? 7.863 -12.112 -14.495 1.00 96.00 100 GLU A O 1
ATOM 805 N N . GLY A 1 101 ? 7.935 -10.425 -15.978 1.00 95.62 101 GLY A N 1
ATOM 806 C CA . GLY A 1 101 ? 7.027 -9.547 -15.245 1.00 95.62 101 GLY A CA 1
ATOM 807 C C . GLY A 1 101 ? 5.610 -10.110 -15.184 1.00 95.62 101 GLY A C 1
ATOM 808 O O . GLY A 1 101 ? 5.029 -10.188 -14.107 1.00 95.62 101 GLY A O 1
ATOM 809 N N . ILE A 1 102 ? 5.101 -10.613 -16.313 1.00 96.06 102 ILE A N 1
ATOM 810 C CA . ILE A 1 102 ? 3.793 -11.279 -16.391 1.00 96.06 102 ILE A CA 1
ATOM 811 C C . ILE A 1 102 ? 3.755 -12.503 -15.467 1.00 96.06 102 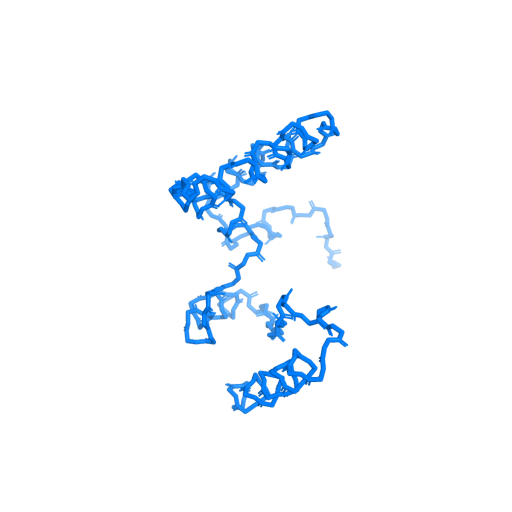ILE A C 1
ATOM 813 O O . ILE A 1 102 ? 2.797 -12.681 -14.712 1.00 96.06 102 ILE A O 1
ATOM 817 N N . GLN A 1 103 ? 4.804 -13.332 -15.489 1.00 96.44 103 GLN A N 1
ATOM 818 C CA . GLN A 1 103 ? 4.915 -14.492 -14.605 1.00 96.44 103 GLN A CA 1
ATOM 819 C C . GLN A 1 103 ? 4.954 -14.075 -13.126 1.00 96.44 103 GLN A C 1
ATOM 821 O O . GLN A 1 103 ? 4.260 -14.673 -12.303 1.00 96.44 103 GLN A O 1
ATOM 826 N N . ALA A 1 104 ? 5.701 -13.023 -12.782 1.00 95.56 104 ALA A N 1
ATOM 827 C CA . ALA A 1 104 ? 5.764 -12.505 -11.418 1.00 95.56 104 ALA A CA 1
ATOM 828 C C . ALA A 1 104 ? 4.401 -11.983 -10.930 1.00 95.56 104 ALA A C 1
ATOM 830 O O . ALA A 1 104 ? 3.995 -12.292 -9.809 1.00 95.56 104 ALA A O 1
ATOM 831 N N . THR A 1 105 ? 3.666 -11.245 -11.769 1.00 95.75 105 THR A N 1
ATOM 832 C CA . THR A 1 105 ? 2.303 -10.777 -11.468 1.00 95.75 105 THR A CA 1
ATOM 833 C C . THR A 1 105 ? 1.339 -11.944 -11.269 1.00 95.75 105 THR A C 1
ATOM 835 O O . THR A 1 105 ? 0.550 -11.934 -10.321 1.00 95.75 105 THR A O 1
ATOM 838 N N . PHE A 1 106 ? 1.411 -12.972 -12.118 1.00 95.62 106 PHE A N 1
ATOM 839 C CA . PHE A 1 106 ? 0.602 -14.182 -11.971 1.00 95.62 106 PHE A CA 1
ATOM 840 C C . PHE A 1 106 ? 0.867 -14.880 -10.629 1.00 95.62 106 PHE A C 1
ATOM 842 O O . PHE A 1 106 ? -0.071 -15.176 -9.886 1.00 95.62 106 PHE A O 1
ATOM 849 N N . GLU A 1 107 ? 2.137 -15.093 -10.280 1.00 96.44 107 GLU A N 1
ATOM 850 C CA . GLU A 1 107 ? 2.522 -15.713 -9.010 1.00 96.44 107 GLU A CA 1
ATOM 851 C C . GLU A 1 107 ? 2.090 -14.886 -7.798 1.00 96.44 107 GLU A C 1
ATOM 853 O O . GLU A 1 107 ? 1.572 -15.444 -6.831 1.00 96.44 107 GLU A O 1
ATOM 858 N N . GLU A 1 108 ? 2.262 -13.564 -7.838 1.00 96.00 108 GLU A N 1
ATOM 859 C CA . GLU A 1 108 ? 1.835 -12.682 -6.749 1.00 96.00 108 GLU A CA 1
ATOM 860 C C . GLU A 1 108 ? 0.309 -12.650 -6.598 1.00 96.00 108 GLU A C 1
ATOM 862 O O . GLU A 1 108 ? -0.203 -12.622 -5.478 1.00 96.00 108 GLU A O 1
ATOM 867 N N . THR A 1 109 ? -0.432 -12.743 -7.704 1.00 95.00 109 THR A N 1
ATOM 868 C CA . THR A 1 109 ? -1.896 -12.865 -7.674 1.00 95.00 109 THR A CA 1
ATOM 869 C C . THR A 1 109 ? -2.320 -14.160 -6.982 1.00 95.00 109 THR A C 1
ATOM 871 O O . THR A 1 109 ? -3.182 -14.135 -6.103 1.00 95.00 109 THR A O 1
ATOM 874 N N . LEU A 1 110 ? -1.688 -15.293 -7.315 1.00 96.25 110 LEU A N 1
ATOM 875 C CA . LEU A 1 110 ? -1.948 -16.568 -6.637 1.00 96.25 110 LEU A CA 1
ATOM 876 C C . LEU A 1 110 ? -1.606 -16.496 -5.145 1.00 96.25 110 LEU A C 1
ATOM 878 O O . LEU A 1 110 ? -2.422 -16.902 -4.319 1.00 96.25 110 LEU A O 1
ATOM 882 N N . ARG A 1 111 ? -0.451 -15.914 -4.790 1.00 96.56 111 ARG A N 1
ATOM 883 C CA . ARG A 1 111 ? -0.069 -15.684 -3.387 1.00 96.56 111 ARG A CA 1
ATOM 884 C C . ARG A 1 111 ? -1.098 -14.830 -2.650 1.00 96.56 111 ARG A C 1
ATOM 886 O O . ARG A 1 111 ? -1.444 -15.152 -1.518 1.00 96.56 111 ARG A O 1
ATOM 893 N N . SER A 1 112 ? -1.608 -13.779 -3.288 1.00 95.56 112 SER A N 1
ATOM 894 C CA . SER A 1 112 ? -2.630 -12.895 -2.717 1.00 95.56 112 SER A CA 1
ATOM 895 C C . SER A 1 112 ? -3.951 -13.629 -2.474 1.00 95.56 112 SER A C 1
ATOM 897 O O . SER A 1 112 ? -4.561 -13.458 -1.419 1.00 95.56 112 SER A O 1
ATOM 899 N N . ILE A 1 113 ? -4.376 -14.482 -3.415 1.00 95.12 113 ILE A N 1
ATOM 900 C CA . ILE A 1 113 ? -5.568 -15.333 -3.268 1.00 95.12 113 ILE A CA 1
ATOM 901 C C . ILE A 1 113 ? -5.382 -16.330 -2.123 1.00 95.12 113 ILE A C 1
ATOM 903 O O . ILE A 1 113 ? -6.286 -16.496 -1.308 1.00 95.12 113 ILE A O 1
ATOM 907 N N . ASP A 1 114 ? -4.226 -16.989 -2.051 1.00 96.00 114 ASP A N 1
ATOM 908 C CA . ASP A 1 114 ? -3.929 -17.957 -0.996 1.00 96.00 114 ASP A CA 1
ATOM 909 C C . ASP A 1 114 ? -3.839 -17.302 0.384 1.00 96.00 114 ASP A C 1
ATOM 911 O O . ASP A 1 114 ? -4.329 -17.868 1.356 1.00 96.00 114 ASP A O 1
ATOM 915 N N . PHE A 1 115 ? -3.270 -16.099 0.467 1.00 95.50 115 PHE A N 1
ATOM 916 C CA . PHE A 1 115 ? -3.190 -15.320 1.700 1.00 95.50 115 PHE A CA 1
ATOM 917 C C . PHE A 1 115 ? -4.559 -14.818 2.183 1.00 95.50 115 PHE A C 1
ATOM 919 O O . PHE A 1 115 ? -4.759 -14.638 3.380 1.00 95.50 115 PHE A O 1
ATOM 926 N N . ALA A 1 116 ? -5.501 -14.581 1.268 1.00 91.75 116 ALA A N 1
ATOM 927 C CA . ALA A 1 116 ? -6.842 -14.101 1.596 1.00 91.75 116 ALA A CA 1
ATOM 928 C C . ALA A 1 116 ? -7.799 -15.194 2.120 1.00 91.75 116 ALA A C 1
ATOM 930 O O . ALA A 1 116 ? -8.934 -14.865 2.478 1.00 91.75 116 ALA A O 1
ATOM 931 N N . LYS A 1 117 ? -7.377 -16.466 2.127 1.00 85.38 117 LYS A N 1
ATOM 932 C CA . LYS A 1 117 ? -8.139 -17.601 2.679 1.00 85.38 117 LYS A CA 1
ATOM 933 C C . LYS A 1 117 ? -8.151 -17.581 4.205 1.00 85.38 117 LYS A C 1
ATOM 935 O O . LYS A 1 117 ? -9.238 -17.857 4.761 1.00 85.38 117 LYS A O 1
#

Secondary structure (DSSP, 8-state):
---TT-HHHHTTT--HHHHHHHHHHHHHHT-HHHHHHHHHHHHHHHHTT---HHHHIIIIIHHH-S-SSHHHHHHHHHHHHHTT-------TTTT--SHHHHHHHHHHHHHHHHHT-

Foldseek 3Di:
DDDPPPVCLVCVLDDPVRVVLVCVQVVQVVDVVSVVVVVVVVVVCVVVVNDCCVPCVVHVCVVPPCAPDLVSNVVVQVSCVVSVHHDQDDDPQCPDDDPVSVVVNVVVVVVSVVSVD